Protein AF-A0ABD4ZCL1-F1 (afdb_monomer_lite)

Structure (mmCIF, N/CA/C/O backbone):
data_AF-A0ABD4ZCL1-F1
#
_entry.id   AF-A0ABD4ZCL1-F1
#
loop_
_atom_site.group_PDB
_atom_site.id
_atom_site.type_symbol
_atom_site.label_atom_id
_atom_site.label_alt_id
_atom_site.label_comp_id
_atom_site.label_asym_id
_atom_site.label_entity_id
_atom_site.label_seq_id
_atom_site.pdbx_PDB_ins_code
_atom_site.Cartn_x
_atom_site.Cartn_y
_atom_site.Cartn_z
_atom_site.occupancy
_atom_site.B_iso_or_equiv
_atom_site.auth_seq_id
_atom_site.auth_comp_id
_atom_site.auth_asym_id
_atom_site.auth_atom_id
_atom_site.pdbx_PDB_model_num
ATOM 1 N N . THR A 1 1 ? 14.705 -19.113 -20.119 1.00 51.72 1 THR A N 1
ATOM 2 C CA . THR A 1 1 ? 14.929 -19.134 -18.657 1.00 51.72 1 THR A CA 1
ATOM 3 C C . THR A 1 1 ? 14.240 -17.945 -18.010 1.00 51.72 1 THR A C 1
ATOM 5 O O . THR A 1 1 ? 14.214 -16.882 -18.625 1.00 51.72 1 THR A O 1
ATOM 8 N N . PRO A 1 2 ? 13.675 -18.102 -16.802 1.00 75.06 2 PRO A N 1
ATOM 9 C CA . PRO A 1 2 ? 12.869 -17.079 -16.116 1.00 75.06 2 PRO A CA 1
ATOM 10 C C . PRO A 1 2 ? 13.560 -15.707 -15.999 1.00 75.06 2 PRO A C 1
ATOM 12 O O . PRO A 1 2 ? 12.911 -14.679 -16.174 1.00 75.06 2 PRO A O 1
ATOM 15 N N . VAL A 1 3 ? 14.892 -15.679 -15.866 1.00 88.25 3 VAL A N 1
ATOM 16 C CA . VAL A 1 3 ? 15.707 -14.444 -15.835 1.00 88.25 3 VAL A CA 1
ATOM 17 C C . VAL A 1 3 ? 15.595 -13.615 -17.124 1.00 88.25 3 VAL A C 1
ATOM 19 O O . VAL A 1 3 ? 15.594 -12.386 -17.082 1.00 88.25 3 VAL A O 1
ATOM 22 N N . ARG A 1 4 ? 15.461 -14.261 -18.293 1.00 92.94 4 ARG A N 1
ATOM 23 C CA . ARG A 1 4 ? 15.278 -13.555 -19.574 1.00 92.94 4 ARG A CA 1
ATOM 24 C C . ARG A 1 4 ? 13.946 -12.806 -19.603 1.00 92.94 4 ARG A C 1
ATOM 26 O O . ARG A 1 4 ? 13.899 -11.686 -20.099 1.00 92.94 4 ARG A O 1
ATOM 33 N N . HIS A 1 5 ? 12.881 -13.415 -19.080 1.00 95.00 5 HIS A N 1
ATOM 34 C CA . HIS A 1 5 ? 11.557 -12.789 -19.045 1.00 95.00 5 HIS A CA 1
ATOM 35 C C . HIS A 1 5 ? 11.519 -11.646 -18.027 1.00 95.00 5 HIS A C 1
ATOM 37 O O . HIS A 1 5 ? 11.006 -10.581 -18.345 1.00 95.00 5 HIS A O 1
ATOM 43 N N . GLN A 1 6 ? 12.154 -11.817 -16.864 1.00 96.19 6 GLN A N 1
ATOM 44 C CA . GLN A 1 6 ? 12.309 -10.753 -15.866 1.00 96.19 6 GLN A CA 1
ATOM 45 C C . GLN A 1 6 ? 12.989 -9.511 -16.459 1.00 96.19 6 GLN A C 1
ATOM 47 O O . GLN A 1 6 ? 12.421 -8.423 -16.429 1.00 96.19 6 GLN A O 1
ATOM 52 N N . ARG A 1 7 ? 14.149 -9.681 -17.111 1.00 95.94 7 ARG A N 1
ATOM 53 C CA . ARG A 1 7 ? 14.855 -8.568 -17.772 1.00 95.94 7 ARG A CA 1
ATOM 54 C C . ARG A 1 7 ? 14.025 -7.908 -18.874 1.00 95.94 7 ARG A C 1
ATOM 56 O O . ARG A 1 7 ? 14.080 -6.692 -19.029 1.00 95.94 7 ARG A O 1
ATOM 63 N N . ALA A 1 8 ? 13.261 -8.691 -19.637 1.00 97.38 8 ALA A N 1
ATOM 64 C CA . ALA A 1 8 ? 12.376 -8.148 -20.666 1.00 97.38 8 ALA A CA 1
ATOM 65 C C . ALA A 1 8 ? 11.278 -7.256 -20.060 1.00 97.38 8 ALA A C 1
ATOM 67 O O . ALA A 1 8 ? 11.026 -6.172 -20.582 1.00 97.38 8 ALA A O 1
ATOM 68 N N . VAL A 1 9 ? 10.679 -7.673 -18.938 1.00 97.25 9 VAL A N 1
ATOM 69 C CA . VAL A 1 9 ? 9.678 -6.884 -18.199 1.00 97.25 9 VAL A CA 1
ATOM 70 C C . VAL A 1 9 ? 10.295 -5.607 -17.629 1.00 97.25 9 VAL A C 1
ATOM 72 O O . VAL A 1 9 ? 9.754 -4.525 -17.847 1.00 97.25 9 VAL A O 1
ATOM 75 N N . GLU A 1 10 ? 11.454 -5.700 -16.971 1.00 97.31 10 GLU A N 1
ATOM 76 C CA . GLU A 1 10 ? 12.151 -4.530 -16.422 1.00 97.31 10 GLU A CA 1
ATOM 77 C C . GLU A 1 10 ? 12.497 -3.504 -17.509 1.00 97.31 10 GLU A C 1
ATOM 79 O O . GLU A 1 10 ? 12.251 -2.310 -17.344 1.00 97.31 10 GLU A O 1
ATOM 84 N N . ASN A 1 11 ? 13.038 -3.956 -18.644 1.00 97.38 11 ASN A N 1
ATOM 85 C CA . ASN A 1 11 ? 13.381 -3.073 -19.758 1.00 97.38 11 ASN A CA 1
ATOM 86 C C . ASN A 1 11 ? 12.136 -2.446 -20.386 1.00 97.38 11 ASN A C 1
ATOM 88 O O . ASN A 1 11 ? 12.142 -1.259 -20.706 1.00 97.38 11 ASN A O 1
ATOM 92 N N . ARG A 1 12 ? 11.045 -3.210 -20.515 1.00 97.44 12 ARG A N 1
ATOM 93 C CA . ARG A 1 12 ? 9.774 -2.675 -21.007 1.00 97.44 12 ARG A CA 1
ATOM 94 C C . ARG A 1 12 ? 9.239 -1.577 -20.091 1.00 97.44 12 ARG A C 1
ATOM 96 O O . ARG A 1 12 ? 8.768 -0.563 -20.602 1.00 97.44 12 ARG A O 1
ATOM 103 N N . LEU A 1 13 ? 9.338 -1.756 -18.773 1.00 97.88 13 LEU A N 1
ATOM 104 C CA . LEU A 1 13 ? 8.929 -0.741 -17.804 1.00 97.88 13 LEU A CA 1
ATOM 105 C C . LEU A 1 13 ? 9.819 0.508 -17.888 1.00 97.88 13 LEU A C 1
ATOM 107 O O . LEU A 1 13 ? 9.285 1.612 -17.937 1.00 97.88 13 LEU A O 1
ATOM 111 N N . ARG A 1 14 ? 11.149 0.341 -17.981 1.00 97.25 14 ARG A N 1
ATOM 112 C CA . ARG A 1 14 ? 12.102 1.456 -18.161 1.00 97.25 14 ARG A CA 1
ATOM 113 C C . ARG A 1 14 ? 11.772 2.304 -19.389 1.00 97.25 14 ARG A C 1
ATOM 115 O O . ARG A 1 14 ? 11.736 3.525 -19.283 1.00 97.25 14 ARG A O 1
ATOM 122 N N . GLU A 1 15 ? 11.484 1.676 -20.528 1.00 97.62 15 GLU A N 1
ATOM 123 C CA . GLU A 1 15 ? 11.100 2.412 -21.739 1.00 97.62 15 GLU A CA 1
ATOM 124 C C . GLU A 1 15 ? 9.720 3.071 -21.610 1.00 97.62 15 GLU A C 1
ATOM 126 O O . GLU A 1 15 ? 9.541 4.198 -22.066 1.00 97.62 15 GLU A O 1
ATOM 131 N N . ALA A 1 16 ? 8.749 2.417 -20.961 1.00 97.81 16 ALA A N 1
ATOM 132 C CA . ALA A 1 16 ? 7.404 2.971 -20.788 1.00 97.81 16 ALA A CA 1
ATOM 133 C C . ALA A 1 16 ? 7.397 4.265 -19.958 1.00 97.81 16 ALA A C 1
ATOM 135 O O . ALA A 1 16 ? 6.634 5.181 -20.258 1.00 97.81 16 ALA A O 1
ATOM 136 N N . VAL A 1 17 ? 8.263 4.364 -18.946 1.00 97.56 17 VAL A N 1
ATOM 137 C CA . VAL A 1 17 ? 8.359 5.558 -18.091 1.00 97.56 17 VAL A CA 1
ATOM 138 C C . VAL A 1 17 ? 9.353 6.603 -18.604 1.00 97.56 17 VAL A C 1
ATOM 140 O O . VAL A 1 17 ? 9.495 7.659 -17.997 1.00 97.56 17 VAL A O 1
ATOM 143 N N . ARG A 1 18 ? 10.042 6.349 -19.723 1.00 96.62 18 ARG A N 1
ATOM 144 C CA . ARG A 1 18 ? 11.107 7.223 -20.244 1.00 96.62 18 ARG A CA 1
ATOM 145 C C . ARG A 1 18 ? 10.629 8.631 -20.609 1.00 96.62 18 ARG A C 1
ATOM 147 O O . ARG A 1 18 ? 11.416 9.570 -20.574 1.00 96.62 18 ARG A O 1
ATOM 154 N N . GLN A 1 19 ? 9.360 8.765 -20.988 1.00 96.69 19 GLN A N 1
ATOM 155 C CA . GLN A 1 19 ? 8.733 10.045 -21.336 1.00 96.69 19 GLN A CA 1
ATOM 156 C C . GLN A 1 19 ? 8.119 10.761 -20.121 1.00 96.69 19 GLN A C 1
ATOM 158 O O . GLN A 1 19 ? 7.647 11.891 -20.258 1.00 96.69 19 GLN A O 1
ATOM 163 N N . ASP A 1 20 ? 8.099 10.124 -18.944 1.00 97.19 20 ASP A N 1
ATOM 164 C CA . ASP A 1 20 ? 7.628 10.770 -17.721 1.00 97.19 20 ASP A CA 1
ATOM 165 C C . ASP A 1 20 ? 8.588 11.907 -17.344 1.00 97.19 20 ASP A C 1
ATOM 167 O O . ASP A 1 20 ? 9.810 11.777 -17.392 1.00 97.19 20 ASP A O 1
ATOM 171 N N . ARG A 1 21 ? 8.016 13.054 -16.978 1.00 97.00 21 ARG A N 1
ATOM 172 C CA . ARG A 1 21 ? 8.768 14.256 -16.604 1.00 97.00 21 ARG A CA 1
ATOM 173 C C . ARG A 1 21 ? 9.401 14.135 -15.219 1.00 97.00 21 ARG A C 1
ATOM 175 O O . ARG A 1 21 ? 10.349 14.854 -14.920 1.00 97.00 21 ARG A O 1
ATOM 182 N N . ALA A 1 22 ? 8.855 13.283 -14.353 1.00 97.62 22 ALA A N 1
ATOM 183 C CA . ALA A 1 22 ? 9.415 13.042 -13.032 1.00 97.62 22 ALA A CA 1
ATOM 184 C C . ALA A 1 22 ? 10.654 12.146 -13.125 1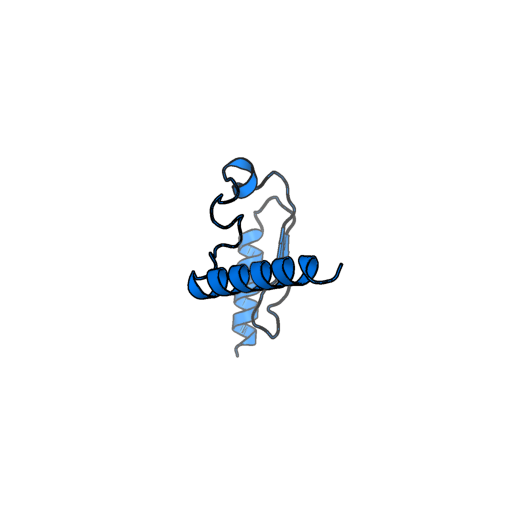.00 97.62 22 ALA A C 1
ATOM 186 O O . ALA A 1 22 ? 10.671 11.167 -13.869 1.00 97.62 22 ALA A O 1
ATOM 187 N N . ARG A 1 23 ? 11.675 12.414 -12.302 1.00 97.12 23 ARG A N 1
ATOM 188 C CA . ARG A 1 23 ? 12.792 11.477 -12.152 1.00 97.12 23 ARG A CA 1
ATOM 189 C C . ARG A 1 23 ? 12.278 10.159 -11.571 1.00 97.12 23 ARG A C 1
ATOM 191 O O . ARG A 1 23 ? 11.659 10.156 -10.506 1.00 97.12 23 ARG A O 1
ATOM 198 N N . ILE A 1 24 ? 12.570 9.052 -12.248 1.00 98.00 24 ILE A N 1
ATOM 199 C CA . ILE A 1 24 ? 12.176 7.703 -11.830 1.00 98.00 24 ILE A CA 1
ATOM 200 C C . ILE A 1 24 ? 13.418 6.819 -11.707 1.00 98.00 24 ILE A C 1
ATOM 202 O O . ILE A 1 24 ? 14.294 6.844 -12.572 1.00 98.00 24 ILE A O 1
ATOM 206 N N . GLN A 1 25 ? 13.498 6.034 -10.632 1.00 97.50 25 GLN A N 1
ATOM 207 C CA 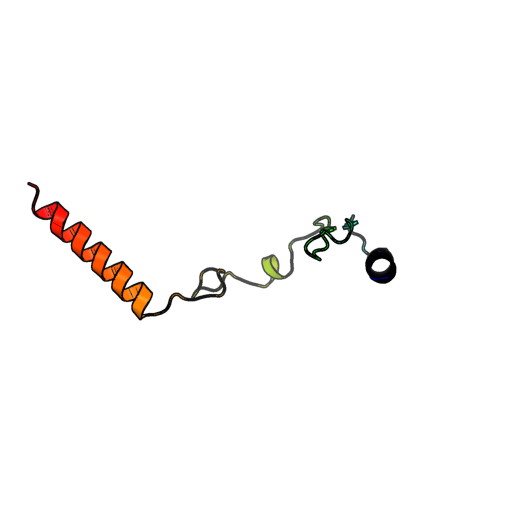. GLN A 1 25 ? 14.508 4.991 -10.448 1.00 97.50 25 GLN A CA 1
ATOM 208 C C . GLN A 1 25 ? 13.812 3.638 -10.316 1.00 97.50 25 GLN A C 1
ATOM 210 O O . GLN A 1 25 ? 12.809 3.522 -9.620 1.00 97.50 25 GLN A O 1
ATOM 215 N N . ILE A 1 26 ? 14.344 2.622 -10.993 1.00 97.38 26 ILE A N 1
ATOM 216 C CA . ILE A 1 26 ? 13.758 1.278 -11.083 1.00 97.38 26 ILE A CA 1
ATOM 217 C C . ILE A 1 26 ? 14.838 0.266 -10.699 1.00 97.38 26 ILE A C 1
ATOM 219 O O . ILE A 1 26 ? 15.911 0.268 -11.312 1.00 97.38 26 ILE A O 1
ATOM 223 N N . SER A 1 27 ? 14.558 -0.592 -9.715 1.00 95.88 27 SER A N 1
ATOM 224 C CA . SER A 1 27 ? 15.443 -1.690 -9.309 1.00 95.88 27 SER A CA 1
ATOM 225 C C . SER A 1 27 ? 15.188 -2.969 -10.125 1.00 95.88 27 SER A C 1
ATOM 227 O O . SER A 1 27 ? 14.376 -2.991 -11.053 1.00 95.88 27 SER A O 1
ATOM 229 N N . HIS A 1 28 ? 15.934 -4.035 -9.837 1.00 96.31 28 HIS A N 1
ATOM 230 C CA . HIS A 1 28 ? 15.678 -5.355 -10.416 1.00 96.31 28 HIS A CA 1
ATOM 231 C C . HIS A 1 28 ? 14.563 -6.085 -9.662 1.00 96.31 28 HIS A C 1
ATOM 233 O O . HIS A 1 28 ? 14.328 -5.821 -8.482 1.00 96.31 28 HIS A O 1
ATOM 239 N N . ILE A 1 29 ? 13.913 -7.045 -10.323 1.00 96.81 29 ILE A N 1
ATOM 240 C CA . ILE A 1 29 ? 12.939 -7.928 -9.671 1.00 96.81 29 ILE A CA 1
ATOM 241 C C . ILE A 1 29 ? 13.652 -8.726 -8.569 1.00 96.81 29 ILE A C 1
ATOM 243 O O . ILE A 1 29 ? 14.631 -9.433 -8.819 1.00 96.81 29 ILE A O 1
ATOM 247 N N . SER A 1 30 ? 13.158 -8.602 -7.340 1.00 95.56 30 SER A N 1
ATOM 248 C CA . SER A 1 30 ? 13.727 -9.231 -6.153 1.00 95.56 30 SER A CA 1
ATOM 249 C C . SER A 1 30 ? 13.548 -10.750 -6.163 1.00 95.56 30 SER A C 1
ATOM 251 O O . SER A 1 30 ? 12.762 -11.313 -6.929 1.00 95.56 30 SER A O 1
ATOM 253 N N . ARG A 1 31 ? 14.222 -11.441 -5.235 1.00 94.88 31 ARG A N 1
ATOM 254 C CA . ARG A 1 31 ? 14.021 -12.884 -5.012 1.00 94.88 31 ARG A CA 1
ATOM 255 C C . ARG A 1 31 ? 12.567 -13.233 -4.661 1.00 94.88 31 ARG A C 1
ATOM 257 O O . ARG A 1 31 ? 12.135 -14.347 -4.935 1.00 94.88 31 ARG A O 1
ATOM 264 N N . PHE A 1 32 ? 11.825 -12.286 -4.086 1.00 96.56 32 PHE A N 1
ATOM 265 C CA . PHE A 1 32 ? 10.408 -12.437 -3.752 1.00 96.56 32 PHE A CA 1
ATOM 266 C C . PHE A 1 32 ? 9.473 -12.110 -4.927 1.00 96.56 32 PHE A C 1
ATOM 268 O O . PHE A 1 32 ? 8.260 -12.185 -4.775 1.00 96.56 32 PHE A O 1
ATOM 275 N N . GLY A 1 33 ? 10.012 -11.745 -6.095 1.00 95.19 33 GLY A N 1
ATOM 276 C CA . GLY A 1 33 ? 9.222 -11.396 -7.277 1.00 95.19 33 GLY A CA 1
ATOM 277 C C . GLY A 1 33 ? 8.672 -9.967 -7.277 1.00 95.19 33 GLY A C 1
ATOM 278 O O . GLY A 1 33 ? 7.855 -9.640 -8.133 1.00 95.19 33 GLY A O 1
ATOM 279 N N . LEU A 1 34 ? 9.115 -9.111 -6.351 1.00 97.50 34 LEU A N 1
ATOM 280 C CA . LEU A 1 34 ? 8.703 -7.706 -6.273 1.00 97.50 34 LEU A CA 1
ATOM 281 C C . LEU A 1 34 ? 9.677 -6.810 -7.039 1.00 97.50 34 LEU A C 1
ATOM 283 O O . LEU A 1 34 ? 10.884 -7.031 -6.988 1.00 97.50 34 LEU A O 1
ATOM 287 N N . LEU A 1 35 ? 9.162 -5.781 -7.709 1.00 97.69 35 LEU A N 1
ATOM 288 C CA . LEU A 1 35 ? 9.962 -4.732 -8.337 1.00 97.69 35 LEU A CA 1
ATOM 289 C C . LEU A 1 35 ? 9.757 -3.436 -7.558 1.00 97.69 35 LEU A C 1
ATOM 291 O O . LEU A 1 35 ? 8.625 -2.977 -7.410 1.00 97.69 35 LEU A O 1
ATOM 295 N N . GLU A 1 36 ? 10.847 -2.842 -7.084 1.00 97.88 36 GLU A N 1
ATOM 296 C CA . GLU A 1 36 ? 10.799 -1.558 -6.391 1.00 97.88 36 GLU A CA 1
ATOM 297 C C . GLU A 1 36 ? 11.097 -0.421 -7.369 1.00 97.88 36 GLU A C 1
ATOM 299 O O . GLU A 1 36 ? 11.958 -0.518 -8.251 1.00 97.88 36 GLU A O 1
ATOM 304 N N . MET A 1 37 ? 10.386 0.688 -7.204 1.00 98.06 37 MET A N 1
ATOM 305 C CA . MET A 1 37 ? 10.641 1.902 -7.963 1.00 98.06 37 MET A CA 1
ATOM 306 C C . MET A 1 37 ? 10.350 3.137 -7.122 1.00 98.06 37 MET A C 1
ATOM 308 O O . MET A 1 37 ? 9.424 3.152 -6.313 1.00 98.06 37 MET A O 1
ATOM 312 N N . SER A 1 38 ? 11.126 4.192 -7.346 1.00 97.75 38 SER A N 1
ATOM 313 C CA . SER A 1 38 ? 10.878 5.513 -6.780 1.00 97.75 38 SER A CA 1
ATOM 314 C C . SER A 1 38 ? 10.535 6.484 -7.904 1.00 97.75 38 SER A C 1
ATOM 316 O O . SER A 1 38 ? 11.132 6.454 -8.981 1.00 97.75 38 SER A O 1
ATOM 318 N N . ARG A 1 39 ? 9.551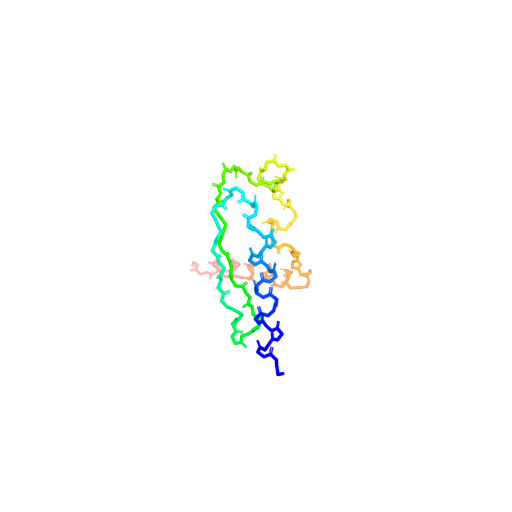 7.351 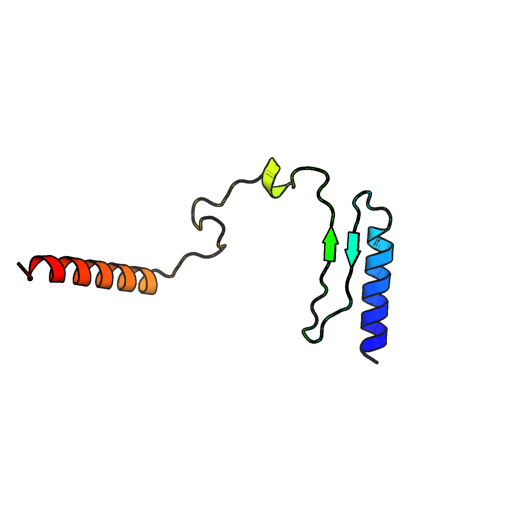-7.664 1.00 98.00 39 ARG A N 1
ATOM 319 C CA . ARG A 1 39 ? 9.149 8.414 -8.589 1.00 98.00 39 ARG A CA 1
ATOM 320 C C . ARG A 1 39 ? 9.152 9.742 -7.850 1.00 98.00 39 ARG A C 1
ATOM 322 O O . ARG A 1 39 ? 8.526 9.866 -6.801 1.00 98.00 39 ARG A O 1
ATOM 329 N N . GLN A 1 40 ? 9.831 10.738 -8.407 1.00 97.75 40 GLN A N 1
ATOM 330 C CA . GLN A 1 40 ? 9.861 12.087 -7.855 1.00 97.75 40 GLN A CA 1
ATOM 331 C C . GLN A 1 40 ? 8.451 12.687 -7.811 1.00 97.75 40 GLN A C 1
ATOM 333 O O . GLN A 1 40 ? 7.704 12.667 -8.793 1.00 97.75 40 GLN A O 1
ATOM 338 N N . ARG A 1 41 ? 8.096 13.260 -6.663 1.00 96.25 41 ARG A N 1
ATOM 339 C CA . ARG A 1 41 ? 6.829 13.964 -6.472 1.00 96.25 41 ARG A CA 1
ATOM 340 C C . ARG A 1 41 ? 6.950 15.397 -7.001 1.00 96.25 41 ARG A C 1
ATOM 342 O O . ARG A 1 41 ? 7.723 16.180 -6.463 1.00 96.25 41 ARG A O 1
ATOM 349 N N . LEU A 1 42 ? 6.197 15.725 -8.053 1.00 96.12 42 LEU A N 1
ATOM 350 C CA . LEU A 1 42 ? 6.153 17.073 -8.649 1.00 96.12 42 LEU A CA 1
ATOM 351 C C . LEU A 1 42 ? 4.964 17.906 -8.148 1.00 96.12 42 LEU A C 1
ATOM 353 O O . LEU A 1 42 ? 5.034 19.128 -8.103 1.00 96.12 42 LEU A O 1
ATOM 357 N N . SER A 1 43 ? 3.875 17.241 -7.770 1.00 95.19 43 SER A N 1
ATOM 358 C CA . SER A 1 43 ? 2.632 17.839 -7.281 1.00 95.19 43 SER A CA 1
ATOM 359 C C . SER A 1 43 ? 1.979 16.899 -6.259 1.00 95.19 43 SER A C 1
ATOM 361 O O . SER A 1 43 ? 2.397 15.738 -6.155 1.00 95.19 43 SER A O 1
ATOM 363 N N . PRO A 1 44 ? 0.961 17.351 -5.504 1.00 95.75 44 PRO A N 1
ATOM 364 C CA . PRO A 1 44 ? 0.085 16.449 -4.762 1.00 95.75 44 PRO A CA 1
ATOM 365 C C . PRO A 1 44 ? -0.477 15.348 -5.670 1.00 95.75 44 PRO A C 1
ATOM 367 O O . PRO A 1 44 ? -0.687 15.562 -6.869 1.00 95.75 44 PRO A O 1
ATOM 370 N N . SER A 1 45 ? -0.680 14.159 -5.105 1.00 94.56 45 SER A N 1
ATOM 371 C CA . SER A 1 45 ? -1.293 13.040 -5.826 1.00 94.56 45 SER A CA 1
ATOM 372 C C . SER A 1 45 ? -2.807 13.249 -5.974 1.00 94.56 45 SER A C 1
ATOM 374 O O . SER A 1 45 ? -3.402 14.031 -5.236 1.00 94.56 45 SER A O 1
ATOM 376 N N . LEU A 1 46 ? -3.457 12.517 -6.886 1.00 94.00 46 LEU A N 1
ATOM 377 C CA . LEU A 1 46 ? -4.926 12.537 -7.007 1.00 94.00 46 LEU A CA 1
ATOM 378 C C . LEU A 1 46 ? -5.631 12.079 -5.718 1.00 94.00 46 LEU A C 1
ATOM 380 O O . LEU A 1 46 ? -6.725 12.546 -5.405 1.00 94.00 46 LEU A O 1
ATOM 384 N N . GLY A 1 47 ? -5.002 11.169 -4.966 1.00 93.12 47 GLY A N 1
ATOM 385 C CA . GLY A 1 47 ? -5.484 10.740 -3.653 1.00 93.12 47 GLY A CA 1
ATOM 386 C C . GLY A 1 47 ? -5.510 11.897 -2.658 1.00 93.12 47 GLY A C 1
ATOM 387 O O . GLY A 1 47 ? -6.493 12.092 -1.961 1.00 93.12 47 GLY A O 1
ATOM 388 N N . GLU A 1 48 ? -4.467 12.721 -2.646 1.00 92.38 48 GLU A N 1
ATOM 389 C CA . GLU A 1 48 ? -4.397 13.879 -1.752 1.00 92.38 48 GLU A CA 1
ATOM 390 C C . GLU A 1 48 ? -5.285 15.043 -2.203 1.00 92.38 48 GLU A C 1
ATOM 392 O O . GLU A 1 48 ? -5.793 15.777 -1.363 1.00 92.38 48 GLU A O 1
ATOM 397 N N . SER A 1 49 ? -5.462 15.242 -3.514 1.00 93.88 49 SER A N 1
ATOM 398 C CA . SER A 1 49 ? -6.221 16.388 -4.028 1.00 93.88 49 SER A CA 1
ATOM 399 C C . SER A 1 49 ? -7.727 16.153 -4.099 1.00 93.88 49 SER A C 1
ATOM 401 O O . SER A 1 49 ? -8.492 17.108 -4.017 1.00 93.88 49 SER A O 1
ATOM 403 N N . SER A 1 50 ? -8.154 14.906 -4.315 1.00 94.69 50 SER A N 1
ATOM 404 C CA . SER A 1 50 ? -9.543 14.583 -4.677 1.00 94.69 50 SER A CA 1
ATOM 405 C C . SER A 1 50 ? -10.175 13.504 -3.799 1.00 94.69 50 SER A C 1
ATOM 407 O O . SER A 1 50 ? -11.350 13.197 -3.979 1.00 94.69 50 SER A O 1
ATOM 409 N N . HIS A 1 51 ? -9.423 12.910 -2.869 1.00 95.25 51 HIS A N 1
ATOM 410 C CA . HIS A 1 51 ? -9.940 11.884 -1.966 1.00 95.25 51 HIS A CA 1
ATOM 411 C C . HIS A 1 51 ? -9.787 12.313 -0.506 1.00 95.25 51 HIS A C 1
ATOM 413 O O . HIS A 1 51 ? -9.016 13.205 -0.163 1.00 95.25 51 HIS A O 1
ATOM 419 N N . HIS A 1 52 ? -10.550 11.657 0.362 1.00 95.50 52 HIS A N 1
ATOM 420 C CA . HIS A 1 52 ? -10.440 11.784 1.809 1.00 95.50 52 HIS A CA 1
ATOM 421 C C . HIS A 1 52 ? -10.271 10.393 2.422 1.00 95.50 52 HIS A C 1
ATOM 423 O O . HIS A 1 52 ? -10.578 9.374 1.796 1.00 95.50 52 HIS A O 1
ATOM 429 N N . VAL A 1 53 ? -9.771 10.345 3.655 1.00 97.00 53 VAL A N 1
ATOM 430 C CA . VAL A 1 53 ? -9.630 9.088 4.393 1.00 97.00 53 VAL A CA 1
ATOM 431 C C . VAL A 1 53 ? -11.018 8.515 4.670 1.00 97.00 53 VAL A C 1
ATOM 433 O O . VAL A 1 53 ? -11.887 9.221 5.175 1.00 97.00 53 VAL A O 1
ATOM 436 N N . CYS A 1 54 ? -11.231 7.234 4.354 1.00 96.69 54 CYS A N 1
ATOM 437 C CA . CYS A 1 54 ? -12.516 6.577 4.586 1.00 96.69 54 CYS A CA 1
ATOM 438 C C . CYS A 1 54 ? -12.914 6.689 6.072 1.00 96.69 54 CYS A C 1
ATOM 440 O O . CYS A 1 54 ? -12.170 6.190 6.918 1.00 96.69 54 CYS A O 1
ATOM 442 N N . PRO A 1 55 ? -14.086 7.258 6.413 1.00 97.44 55 PRO A N 1
ATOM 443 C CA . PRO A 1 55 ? -14.478 7.478 7.807 1.00 97.44 55 PRO A CA 1
ATOM 444 C C . PRO A 1 55 ? -14.818 6.184 8.561 1.00 97.44 55 PRO A C 1
ATOM 446 O O . PRO A 1 55 ? -14.899 6.191 9.783 1.00 97.44 55 PRO A O 1
ATOM 449 N N . ARG A 1 56 ? -15.030 5.065 7.851 1.00 97.31 56 ARG A N 1
ATOM 450 C CA . ARG A 1 56 ? -15.405 3.780 8.460 1.00 97.31 56 ARG A CA 1
ATOM 451 C C . ARG A 1 56 ? -14.205 2.975 8.948 1.00 97.31 56 ARG A C 1
ATOM 453 O O . ARG A 1 56 ? -14.261 2.383 10.017 1.00 97.31 56 ARG A O 1
ATOM 460 N N . CYS A 1 57 ? -13.157 2.900 8.134 1.00 97.31 57 CYS A N 1
ATOM 461 C CA . CYS A 1 57 ? -11.965 2.099 8.423 1.00 97.31 57 CYS A CA 1
ATOM 462 C C . CYS A 1 57 ? -10.720 2.958 8.669 1.00 97.31 57 CYS A C 1
ATOM 464 O O . CYS A 1 57 ? -9.632 2.424 8.851 1.00 97.31 57 CYS A O 1
ATOM 466 N N . SER A 1 58 ? -10.844 4.286 8.624 1.00 96.88 58 SER A N 1
ATOM 467 C CA . SER A 1 58 ? -9.730 5.226 8.790 1.00 96.88 58 SER A CA 1
ATOM 468 C C . SER A 1 58 ? -8.537 4.931 7.868 1.00 96.88 58 SER A C 1
ATOM 470 O O . SER A 1 58 ? -7.388 5.175 8.219 1.00 96.88 58 SER A O 1
ATOM 472 N N . GLY A 1 59 ? -8.808 4.389 6.674 1.00 96.06 59 GLY A N 1
ATOM 473 C CA . GLY A 1 59 ? -7.795 4.078 5.661 1.00 96.06 59 GLY A CA 1
ATOM 474 C C . GLY A 1 59 ? -7.177 2.676 5.732 1.00 96.06 59 GLY A C 1
ATOM 475 O O . GLY A 1 59 ? -6.381 2.350 4.858 1.00 96.06 59 GLY A O 1
ATOM 476 N N . THR A 1 60 ? -7.552 1.820 6.690 1.00 96.81 60 THR A N 1
ATOM 477 C CA . THR A 1 60 ? -7.012 0.443 6.779 1.00 96.81 60 THR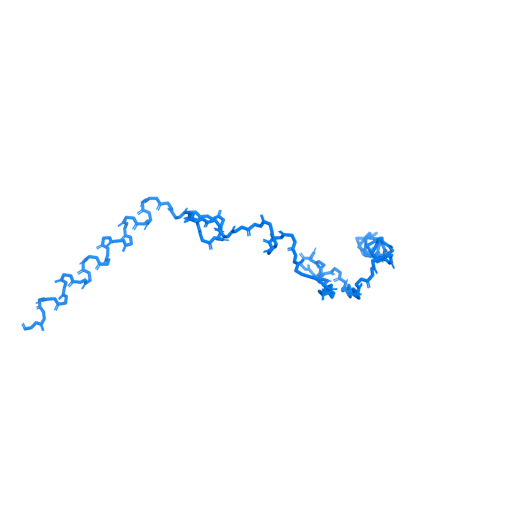 A CA 1
ATOM 478 C C . THR A 1 60 ? -7.534 -0.489 5.683 1.00 96.81 60 THR A C 1
ATOM 480 O O . THR A 1 60 ? -6.919 -1.512 5.394 1.00 96.81 60 THR A O 1
ATOM 483 N N . GLY A 1 61 ? -8.686 -0.164 5.089 1.00 97.19 61 GLY A N 1
ATOM 484 C CA . GLY A 1 61 ? -9.361 -1.011 4.101 1.00 97.19 61 GLY A CA 1
ATOM 485 C C . GLY A 1 61 ? -10.104 -2.212 4.698 1.00 97.19 61 GLY A C 1
ATOM 486 O O . GLY A 1 61 ? -10.713 -2.971 3.950 1.00 97.19 61 GLY A O 1
ATOM 487 N N . THR A 1 62 ? -10.107 -2.373 6.024 1.00 97.00 62 THR A N 1
ATOM 488 C CA . THR A 1 62 ? -10.781 -3.477 6.722 1.00 97.00 62 THR A CA 1
ATOM 489 C C . THR A 1 62 ? -11.505 -2.981 7.972 1.00 97.00 62 THR A C 1
ATOM 491 O O . THR A 1 62 ? -11.128 -1.981 8.582 1.00 97.00 62 THR A O 1
ATOM 494 N N . VAL A 1 63 ? -12.573 -3.679 8.355 1.00 97.50 63 VAL A N 1
ATOM 495 C CA . VAL A 1 63 ? -13.279 -3.473 9.626 1.00 97.50 63 VAL A CA 1
ATOM 496 C C . VAL A 1 63 ? -13.174 -4.776 10.404 1.00 97.50 63 VAL A C 1
ATOM 498 O O . VAL A 1 63 ? -13.355 -5.842 9.823 1.00 97.50 63 VAL A O 1
ATOM 501 N N . ARG A 1 64 ? -12.835 -4.693 11.692 1.00 96.56 64 ARG A N 1
ATOM 502 C CA . ARG A 1 64 ? -12.710 -5.865 12.563 1.00 96.56 64 ARG A CA 1
ATOM 503 C C . ARG A 1 64 ? -14.071 -6.546 12.720 1.00 96.56 64 ARG A C 1
ATOM 505 O O . ARG A 1 64 ? -15.062 -5.853 12.941 1.00 96.56 64 ARG A O 1
ATOM 512 N N . ASP A 1 65 ? -14.089 -7.874 12.648 1.00 98.00 65 ASP A N 1
ATOM 513 C CA . ASP A 1 65 ? -15.311 -8.661 12.824 1.00 98.00 65 ASP A CA 1
ATOM 514 C C . ASP A 1 65 ? -15.947 -8.423 14.197 1.00 98.00 65 ASP A C 1
ATOM 516 O O . ASP A 1 65 ? -15.251 -8.172 15.192 1.00 98.00 65 ASP A O 1
ATOM 520 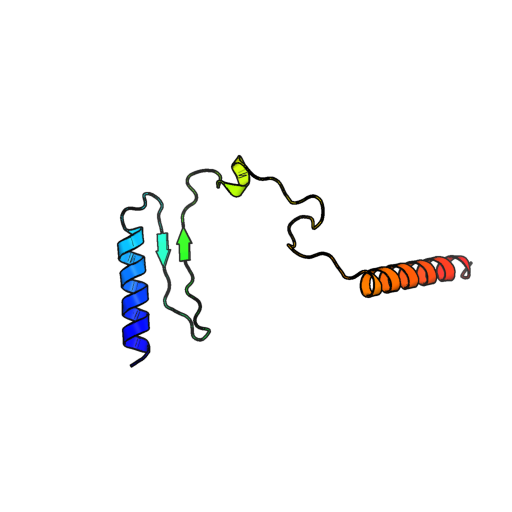N N . ASN A 1 66 ? -17.276 -8.524 14.243 1.00 98.12 66 ASN A N 1
ATOM 521 C CA . ASN A 1 66 ? -18.070 -8.184 15.419 1.00 98.12 66 ASN A CA 1
ATOM 522 C C . ASN A 1 66 ? -17.672 -9.032 16.627 1.00 98.12 66 ASN A C 1
ATOM 524 O O . ASN A 1 66 ? -17.444 -8.485 17.697 1.00 98.12 66 ASN A O 1
ATOM 528 N N . GLU A 1 67 ? -17.504 -10.342 16.459 1.00 98.19 67 GLU A N 1
ATOM 529 C CA . GLU A 1 67 ? -17.146 -11.272 17.533 1.00 98.19 67 GLU A CA 1
ATOM 530 C C . GLU A 1 67 ? -15.791 -10.901 18.150 1.00 98.19 67 GLU A C 1
ATOM 532 O O . GLU A 1 67 ? -15.633 -10.841 19.372 1.00 98.19 67 GLU A O 1
ATOM 537 N N . SER A 1 68 ? -14.811 -10.589 17.297 1.00 98.12 68 SER A N 1
ATOM 538 C CA . SER A 1 68 ? -13.468 -10.193 17.724 1.00 98.12 68 SER A CA 1
ATOM 539 C C . SER A 1 68 ? -13.481 -8.845 18.445 1.00 98.12 68 SER A C 1
ATOM 541 O O . SER A 1 68 ? -12.792 -8.677 19.455 1.00 98.12 68 SER A O 1
ATOM 543 N N . LEU A 1 69 ? -14.264 -7.882 17.948 1.00 98.12 69 LEU A N 1
ATOM 544 C CA . LEU A 1 69 ? -14.407 -6.568 18.568 1.00 98.12 69 LEU A CA 1
ATOM 545 C C . LEU A 1 69 ? -15.150 -6.654 19.909 1.00 98.12 69 LEU A C 1
ATOM 547 O O . LEU A 1 69 ? -14.665 -6.106 20.897 1.00 98.12 69 LEU A O 1
ATOM 551 N N . SER A 1 70 ? -16.261 -7.387 19.971 1.00 98.44 70 SER A N 1
ATOM 552 C CA . SER A 1 70 ? -17.050 -7.595 21.187 1.00 98.44 70 SER A CA 1
ATOM 553 C C . SER A 1 70 ? -16.220 -8.218 22.305 1.00 98.44 70 SER A C 1
ATOM 555 O O . SER A 1 70 ? -16.237 -7.708 23.421 1.00 98.44 70 SER A O 1
ATOM 557 N N . LEU A 1 71 ? -15.430 -9.258 22.014 1.00 98.38 71 LEU A N 1
ATOM 558 C CA . LEU A 1 71 ? -14.537 -9.866 23.009 1.00 98.38 71 LEU A CA 1
ATOM 559 C C . LEU A 1 71 ? -13.445 -8.901 23.485 1.00 98.38 71 LEU A C 1
ATOM 561 O O . LEU A 1 71 ? -13.070 -8.920 24.654 1.00 98.38 71 LEU A O 1
ATOM 565 N N . SER A 1 72 ? -12.932 -8.055 22.589 1.00 98.19 72 SER A N 1
ATOM 566 C CA . SER A 1 72 ? -11.950 -7.025 22.940 1.00 98.19 72 SER A CA 1
ATOM 567 C C . SER A 1 72 ? -12.537 -5.991 23.899 1.00 98.19 72 SER A C 1
ATOM 569 O O . SER A 1 72 ? -11.863 -5.593 24.843 1.00 98.19 72 SER A O 1
ATOM 571 N N . ILE A 1 73 ? -13.780 -5.567 23.654 1.00 98.25 73 ILE A N 1
ATOM 572 C CA . ILE A 1 73 ? -14.498 -4.611 24.501 1.00 98.25 73 ILE A CA 1
ATOM 573 C C . ILE A 1 73 ? -14.822 -5.243 25.856 1.00 98.25 73 ILE A C 1
ATOM 575 O O . ILE A 1 73 ? -14.603 -4.606 26.878 1.00 98.25 73 ILE A O 1
ATOM 579 N N . LEU A 1 74 ? -15.288 -6.495 25.879 1.00 98.00 74 LEU A N 1
ATOM 580 C CA . LEU A 1 74 ? -15.625 -7.184 27.126 1.00 98.00 74 LEU A CA 1
ATOM 581 C C . LEU A 1 74 ? -14.413 -7.294 28.062 1.00 98.00 74 LEU A C 1
ATOM 583 O O . LEU A 1 74 ? -14.520 -6.962 29.234 1.00 98.00 74 LEU A O 1
ATOM 587 N N . ARG A 1 75 ? -13.241 -7.656 27.526 1.00 97.31 75 ARG A N 1
ATOM 588 C CA . ARG A 1 75 ? -11.992 -7.701 28.307 1.00 97.31 75 ARG A CA 1
ATOM 589 C C . ARG A 1 75 ? -11.602 -6.338 28.869 1.00 97.31 75 ARG A C 1
ATOM 591 O O . ARG A 1 75 ? -11.152 -6.264 30.002 1.00 97.31 75 ARG A O 1
ATOM 598 N N . LEU A 1 76 ? -11.795 -5.272 28.090 1.00 97.44 76 LEU A N 1
ATOM 599 C CA . LEU A 1 76 ? -11.526 -3.913 28.554 1.00 97.44 76 LEU A CA 1
ATOM 600 C C . LEU A 1 76 ? -12.456 -3.527 29.715 1.00 97.44 76 LEU A C 1
ATOM 602 O O . LEU A 1 76 ? -12.007 -2.915 30.676 1.00 97.44 76 LEU A O 1
ATOM 606 N N . ILE A 1 77 ? -13.734 -3.913 29.649 1.00 96.81 77 ILE A N 1
ATOM 607 C CA . ILE A 1 77 ? -14.696 -3.697 30.739 1.00 96.81 77 ILE A CA 1
ATOM 608 C C . ILE A 1 77 ? -14.263 -4.455 32.000 1.00 96.81 77 ILE A C 1
ATOM 610 O O . ILE A 1 77 ? -14.238 -3.863 33.077 1.00 96.81 77 ILE A O 1
ATOM 614 N N . ASP A 1 78 ? -13.890 -5.731 31.868 1.00 95.94 78 ASP A N 1
ATOM 615 C CA . ASP A 1 78 ? -13.435 -6.550 32.998 1.00 95.94 78 ASP A CA 1
ATOM 616 C C . ASP A 1 78 ? -12.174 -5.961 33.657 1.00 95.94 78 ASP A C 1
ATOM 618 O O . ASP A 1 78 ? -12.077 -5.908 34.883 1.00 95.94 78 ASP A O 1
ATOM 622 N N . GLU A 1 79 ? -11.220 -5.475 32.855 1.00 95.56 79 GLU A N 1
ATOM 623 C CA . GLU A 1 79 ? -10.006 -4.815 33.349 1.00 95.56 79 GLU A CA 1
ATOM 624 C C . GLU A 1 79 ? -10.314 -3.541 34.145 1.00 95.56 79 GLU A C 1
ATOM 626 O O . GLU A 1 79 ? -9.732 -3.340 35.211 1.00 95.56 79 GLU A O 1
ATOM 631 N N . GLU A 1 80 ? -11.222 -2.685 33.666 1.00 94.56 80 GLU A N 1
ATOM 632 C CA . GLU A 1 80 ? -11.614 -1.476 34.403 1.00 94.56 80 GLU A CA 1
ATOM 633 C C . GLU A 1 80 ? -12.386 -1.811 35.688 1.00 94.56 80 GLU A C 1
ATOM 635 O O . GLU A 1 80 ? -12.123 -1.219 36.734 1.00 94.56 80 GLU A O 1
ATOM 640 N N . ALA A 1 81 ? -13.269 -2.814 35.658 1.00 93.50 81 ALA A N 1
ATOM 641 C CA . ALA A 1 81 ? -14.030 -3.245 36.833 1.00 93.50 81 ALA A CA 1
ATOM 642 C C . ALA A 1 81 ? -13.138 -3.827 37.947 1.00 93.50 81 ALA A C 1
ATOM 644 O O . ALA A 1 81 ? -13.433 -3.692 39.137 1.00 93.50 81 ALA A O 1
ATOM 645 N N . LEU A 1 82 ? -12.026 -4.473 37.588 1.00 91.62 82 LEU A N 1
ATOM 646 C CA . LEU A 1 82 ? -11.072 -5.007 38.561 1.00 91.62 82 LEU A CA 1
ATOM 647 C C . LEU A 1 82 ? -10.248 -3.908 39.248 1.00 91.62 82 LEU A C 1
ATOM 649 O O . LEU A 1 82 ? -9.868 -4.091 40.404 1.00 91.62 82 LEU A O 1
ATOM 653 N N . LYS A 1 83 ? -10.011 -2.761 38.595 1.00 84.38 83 LYS A N 1
ATOM 654 C CA . LYS A 1 83 ? -9.250 -1.643 39.185 1.00 84.38 83 LYS A CA 1
ATOM 655 C C . LYS A 1 83 ? -9.973 -0.996 40.369 1.00 84.38 83 LYS A C 1
ATOM 657 O O . LYS A 1 83 ? -9.316 -0.618 41.339 1.00 84.38 83 LYS A O 1
ATOM 662 N N . GLU A 1 84 ? -11.304 -0.902 40.329 1.00 62.50 84 GLU A N 1
ATOM 663 C CA . GLU A 1 84 ? -12.101 -0.328 41.428 1.00 62.50 84 GLU A CA 1
ATOM 664 C C . GLU A 1 84 ? -12.110 -1.209 42.692 1.00 62.50 84 GLU A C 1
ATOM 666 O O . GLU A 1 84 ? -12.314 -0.702 43.791 1.00 62.50 84 GLU A O 1
ATOM 671 N N . ASN A 1 85 ? -11.803 -2.505 42.566 1.00 58.59 85 ASN A N 1
ATOM 672 C CA . ASN A 1 85 ? -11.773 -3.463 43.679 1.00 58.59 85 ASN A CA 1
ATOM 673 C C . ASN A 1 85 ? -10.410 -3.551 44.398 1.00 58.59 85 ASN A C 1
ATOM 675 O O . ASN A 1 85 ? -10.203 -4.446 45.216 1.00 58.59 85 ASN A O 1
ATOM 679 N N . THR A 1 86 ? -9.473 -2.651 44.085 1.00 54.50 86 THR A N 1
ATOM 680 C CA . THR A 1 86 ? -8.127 -2.598 44.693 1.00 54.50 86 THR A CA 1
ATOM 681 C C . THR A 1 86 ? -7.840 -1.318 45.492 1.00 54.50 86 THR A C 1
ATOM 683 O O . THR A 1 86 ? -6.672 -1.004 45.724 1.00 54.50 86 THR A O 1
ATOM 686 N N . GLN A 1 87 ? -8.876 -0.593 45.938 1.00 49.69 87 GLN A N 1
ATOM 687 C CA . GLN A 1 87 ? -8.734 0.352 47.060 1.00 49.69 87 GLN A CA 1
ATOM 688 C C . GLN A 1 87 ? -8.849 -0.359 48.409 1.00 49.69 87 GLN A C 1
ATOM 690 O O . GLN A 1 87 ? -9.693 -1.275 48.522 1.00 49.69 87 GLN A O 1
#

InterPro domains:
  IPR004659 Ribonuclease E/G [PTHR30001] (2-87)
  IPR019307 RNA-binding protein AU-1/Ribonuclease E/G [PF10150] (4-41)
  IPR048583 RNase E/G, thioredoxin-like domain [PF20833] (53-86)

Foldseek 3Di:
DVVVVQVVVQVVVCVVCVPPPWDKDWDGQDPVRDIDMDTDDPDDDCCVPPHDQDPQPRNPPDDDDPVVVVVVVVVVVVVVVVVVVPD

Sequence (87 aa):
TPVRHQRAVENRLREAVRQDRARIQISHISRFGLLEMSRQRLSPSLGESSHHVCPRCSGTGTVRDNESLSLSILRLIDEEALKENTQ

Radius of gyration: 24.18 Å; chains: 1; bounding box: 34×37×69 Å

pLDDT: mean 93.74, std 10.02, range [49.69, 98.44]

Organism: Gardnerella vaginalis (NCBI:txid2702)

Secondary structure (DSSP, 8-state):
-HHHHHHHHHHHHHHHTTT-SS-EEE-PPPTTS---EEE---S--HHHHH----TTTTTSS----HHHHHHHHHHHHHHHHHHHTT-